Protein AF-A0A7C3HB37-F1 (afdb_monomer_lite)

pLDDT: mean 70.26, std 17.09, range [33.12, 93.5]

Foldseek 3Di:
DDDDDDDDDDDDDDDDDDDDDDDDPPPDDDPVVVVVVVVVVVVVCCVVVVVVCCVVVVVVVVVVVVVVVVVVPDPPPPPPDPDPPPPPDPPDDPPDDCLDDDDADFPDWDDDDQWIWTDRPPDIWIWGCPPVSDIDTPD

Structure (mmCIF, N/CA/C/O backbone):
data_AF-A0A7C3HB37-F1
#
_entry.id   AF-A0A7C3HB37-F1
#
loop_
_atom_site.group_PDB
_atom_site.id
_atom_site.type_symbol
_atom_site.label_atom_id
_atom_site.label_alt_id
_atom_site.label_comp_id
_atom_site.label_asym_id
_atom_site.label_entity_id
_atom_site.label_seq_id
_atom_site.pdbx_PDB_ins_code
_atom_site.Cartn_x
_atom_site.Cartn_y
_atom_site.Cartn_z
_atom_site.occupancy
_atom_site.B_iso_or_equiv
_atom_site.auth_seq_id
_atom_site.auth_comp_id
_atom_site.auth_asym_id
_atom_site.auth_atom_id
_atom_site.pdbx_PDB_model_num
ATOM 1 N N . MET A 1 1 ? -15.541 86.361 -54.666 1.00 49.12 1 MET A N 1
ATOM 2 C CA . MET A 1 1 ? -14.936 87.655 -54.272 1.00 49.12 1 MET A CA 1
ATOM 3 C C . MET A 1 1 ? -15.737 88.202 -53.098 1.00 49.12 1 MET A C 1
ATOM 5 O O . MET A 1 1 ? -16.933 87.956 -53.089 1.00 49.12 1 MET A O 1
ATOM 9 N N . ILE A 1 2 ? -15.085 88.936 -52.183 1.00 43.75 2 ILE A N 1
ATOM 10 C CA . ILE A 1 2 ? -15.592 89.563 -50.933 1.00 43.75 2 ILE A CA 1
ATOM 11 C C . ILE A 1 2 ? -15.355 88.675 -49.681 1.00 43.75 2 ILE A C 1
ATOM 13 O O . ILE A 1 2 ? -16.053 87.690 -49.493 1.00 43.75 2 ILE A O 1
ATOM 17 N N . TRP A 1 3 ? -14.195 88.751 -49.008 1.00 33.12 3 TRP A N 1
ATOM 18 C CA . TRP A 1 3 ? -13.721 89.680 -47.942 1.00 33.12 3 TRP A CA 1
ATOM 19 C C . TRP A 1 3 ? -14.132 89.279 -46.498 1.00 33.12 3 TRP A C 1
ATOM 21 O O . TRP A 1 3 ? -15.294 89.399 -46.139 1.00 33.12 3 TRP A O 1
ATOM 31 N N . SER A 1 4 ? -13.145 88.779 -45.726 1.00 49.84 4 SER A N 1
ATOM 32 C CA . SER A 1 4 ? -12.710 89.093 -44.333 1.00 49.84 4 SER A CA 1
ATOM 33 C C . SER A 1 4 ? -13.680 89.776 -43.330 1.00 49.84 4 SER A C 1
ATOM 35 O O . SER A 1 4 ? -14.469 90.607 -43.762 1.00 49.84 4 SER A O 1
ATOM 37 N N . PRO A 1 5 ? -13.547 89.595 -41.980 1.00 57.91 5 PRO A N 1
ATOM 38 C CA . PRO A 1 5 ? -12.257 89.711 -41.285 1.00 57.91 5 PRO A CA 1
ATOM 39 C C . PRO A 1 5 ? -11.990 88.870 -40.016 1.00 57.91 5 PRO A C 1
ATOM 41 O O . PRO A 1 5 ? -12.854 88.413 -39.272 1.00 57.91 5 PRO A O 1
ATOM 44 N N . MET A 1 6 ? -10.688 88.780 -39.766 1.00 42.03 6 MET A N 1
ATOM 45 C CA . MET A 1 6 ? -9.981 88.368 -38.559 1.00 42.03 6 MET A CA 1
ATOM 46 C C . MET A 1 6 ? -10.300 89.315 -37.383 1.00 42.03 6 MET A C 1
ATOM 48 O O . MET A 1 6 ? -10.209 90.532 -37.531 1.00 42.03 6 MET A O 1
ATOM 52 N N . ARG A 1 7 ? -10.632 88.775 -36.200 1.00 42.22 7 ARG A N 1
ATOM 53 C CA . ARG A 1 7 ? -10.729 89.541 -34.943 1.00 42.22 7 ARG A CA 1
ATOM 54 C C . ARG A 1 7 ? -9.608 89.105 -33.997 1.00 42.22 7 ARG A C 1
ATOM 56 O O . ARG A 1 7 ? -9.392 87.915 -33.788 1.00 42.22 7 ARG A O 1
ATOM 63 N N . VAL A 1 8 ? -8.883 90.081 -33.460 1.00 45.88 8 VAL A N 1
ATOM 64 C CA . VAL A 1 8 ? -7.635 89.913 -32.704 1.00 45.88 8 VAL A CA 1
ATOM 65 C C . VAL A 1 8 ? -7.854 90.314 -31.234 1.00 45.88 8 VAL A C 1
ATOM 67 O O . VAL A 1 8 ? -8.247 91.448 -30.994 1.00 45.88 8 VAL A O 1
ATOM 70 N N . ARG A 1 9 ? -7.493 89.396 -30.310 1.00 42.78 9 ARG A N 1
ATOM 71 C CA . ARG A 1 9 ? -6.986 89.563 -28.910 1.00 42.78 9 ARG A CA 1
ATOM 72 C C . ARG A 1 9 ? -7.953 90.102 -27.816 1.00 42.78 9 ARG A C 1
ATOM 74 O O . ARG A 1 9 ? -8.805 90.923 -28.126 1.00 42.78 9 ARG A O 1
ATOM 81 N N . PRO A 1 10 ? -7.851 89.638 -26.539 1.00 48.12 10 PRO A N 1
ATOM 82 C CA . PRO A 1 10 ? -6.706 89.947 -25.667 1.00 48.12 10 PRO A CA 1
ATOM 83 C C . PRO A 1 10 ? -6.143 88.823 -24.767 1.00 48.12 10 PRO A C 1
ATOM 85 O O . PRO A 1 10 ? -6.807 87.878 -24.369 1.00 48.12 10 PRO A O 1
ATOM 88 N N . LEU A 1 11 ? -4.845 89.013 -24.515 1.00 43.81 11 LEU A N 1
ATOM 89 C CA . LEU A 1 11 ? -3.994 88.765 -23.344 1.00 43.81 11 LEU A CA 1
ATOM 90 C C . LEU A 1 11 ? -4.415 87.783 -22.228 1.00 43.81 11 LEU A C 1
ATOM 92 O O . LEU A 1 11 ? -5.454 87.885 -21.589 1.00 43.81 11 LEU A O 1
ATOM 96 N N . SER A 1 12 ? -3.434 86.925 -21.945 1.00 49.78 12 SER A N 1
ATOM 97 C CA . SER A 1 12 ? -3.217 86.026 -20.808 1.00 49.78 12 SER A CA 1
ATOM 98 C C . SER A 1 12 ? -3.654 86.513 -19.423 1.00 49.78 12 SER A C 1
ATOM 100 O O . SER A 1 12 ? -3.411 87.669 -19.073 1.00 49.78 12 SER A O 1
ATOM 102 N N . PRO A 1 13 ? -3.939 85.544 -18.540 1.00 47.78 13 PRO A N 1
ATOM 103 C CA . PRO A 1 13 ? -3.349 85.536 -17.209 1.00 47.78 13 PRO A CA 1
ATOM 104 C C . PRO A 1 13 ? -2.531 84.257 -16.966 1.00 47.78 13 PRO A C 1
ATOM 106 O O . PRO A 1 13 ? -2.984 83.134 -17.174 1.00 47.78 13 PRO A O 1
ATOM 109 N N . LYS A 1 14 ? -1.295 84.456 -16.510 1.00 55.62 14 LYS A N 1
ATOM 110 C CA . LYS A 1 14 ? -0.383 83.433 -15.989 1.00 55.62 14 LYS A CA 1
ATOM 111 C C . LYS A 1 14 ? -0.912 82.924 -14.638 1.00 55.62 14 LYS A C 1
ATOM 113 O O . LYS A 1 14 ? -1.038 83.748 -13.734 1.00 55.62 14 LYS A O 1
ATOM 118 N N . PRO A 1 15 ? -1.140 81.617 -14.426 1.00 46.88 15 PRO A N 1
ATOM 119 C CA . PRO A 1 15 ? -1.293 81.096 -13.078 1.00 46.88 15 PRO A CA 1
ATOM 120 C C . PRO A 1 15 ? 0.093 80.777 -12.502 1.00 46.88 15 PRO A C 1
ATOM 122 O O . PRO A 1 15 ? 0.641 79.692 -12.679 1.00 46.88 15 PRO A O 1
ATOM 125 N N . SER A 1 16 ? 0.669 81.757 -11.806 1.00 50.59 16 SER A N 1
ATOM 126 C CA . SER A 1 16 ? 1.606 81.481 -10.718 1.00 50.59 16 SER A CA 1
ATOM 127 C C . SER A 1 16 ? 0.776 81.154 -9.481 1.00 50.59 16 SER A C 1
ATOM 129 O O . SER A 1 16 ? 0.144 82.061 -8.952 1.00 50.59 16 SER A O 1
ATOM 131 N N . ALA A 1 17 ? 0.769 79.891 -9.049 1.00 45.12 17 ALA A N 1
ATOM 132 C CA . ALA A 1 17 ? 0.792 79.468 -7.642 1.00 45.12 17 ALA A CA 1
ATOM 133 C C . ALA A 1 17 ? 0.330 78.006 -7.499 1.00 45.12 17 ALA A C 1
ATOM 135 O O . ALA A 1 17 ? -0.836 77.675 -7.672 1.00 45.12 17 ALA A O 1
ATOM 136 N N . THR A 1 18 ? 1.291 77.164 -7.128 1.00 43.66 18 THR A N 1
ATOM 137 C CA . THR A 1 18 ? 1.223 76.364 -5.898 1.00 43.66 18 THR A CA 1
ATOM 138 C C . THR A 1 18 ? 0.104 75.319 -5.756 1.00 43.66 18 THR A C 1
ATOM 140 O O . THR A 1 18 ? -1.013 75.603 -5.348 1.00 43.66 18 THR A O 1
ATOM 143 N N . ALA A 1 19 ? 0.546 74.066 -5.913 1.00 44.81 19 ALA A N 1
ATOM 144 C CA . ALA A 1 19 ? 0.182 72.895 -5.112 1.00 44.81 19 ALA A CA 1
ATOM 145 C C . ALA A 1 19 ? -1.239 72.310 -5.227 1.00 44.81 19 ALA A C 1
ATOM 147 O O . ALA A 1 19 ? -2.157 72.694 -4.510 1.00 44.81 19 ALA A O 1
ATOM 148 N N . ARG A 1 20 ? -1.333 71.175 -5.933 1.00 39.00 20 ARG A N 1
ATOM 149 C CA . ARG A 1 20 ? -1.820 69.924 -5.323 1.00 39.00 20 ARG A CA 1
ATOM 150 C C . ARG A 1 20 ? -1.418 68.720 -6.169 1.00 39.00 20 ARG A C 1
ATOM 152 O O . ARG A 1 20 ? -1.668 68.697 -7.367 1.00 39.00 20 ARG A O 1
ATOM 159 N N . ALA A 1 21 ? -0.792 67.737 -5.529 1.00 50.38 21 ALA A N 1
ATOM 160 C CA . ALA A 1 21 ? -0.505 66.435 -6.109 1.00 50.38 21 ALA A CA 1
ATOM 161 C C . ALA A 1 21 ? -1.802 65.791 -6.622 1.00 50.38 21 ALA A C 1
ATOM 163 O O . ALA A 1 21 ? -2.724 65.541 -5.844 1.00 50.38 21 ALA A O 1
ATOM 164 N N . THR A 1 22 ? -1.870 65.529 -7.924 1.00 47.97 22 THR A N 1
ATOM 165 C CA . THR A 1 22 ? -2.852 64.620 -8.510 1.00 47.97 22 THR A CA 1
ATOM 166 C C . THR A 1 22 ? -2.232 63.222 -8.601 1.00 47.97 22 THR A C 1
ATOM 168 O O . THR A 1 22 ? -1.041 63.097 -8.899 1.00 47.97 22 THR A O 1
ATOM 171 N N . PRO A 1 23 ? -2.995 62.154 -8.310 1.00 49.47 23 PRO A N 1
ATOM 172 C CA . PRO A 1 23 ? -2.507 60.792 -8.455 1.00 49.47 23 PRO A CA 1
ATOM 173 C C . PRO A 1 23 ? -2.242 60.518 -9.936 1.00 49.47 23 PRO A C 1
ATOM 175 O O . PRO A 1 23 ? -3.077 60.804 -10.796 1.00 49.47 23 PRO A O 1
ATOM 178 N N . ILE A 1 24 ? -1.063 59.971 -10.223 1.00 51.75 24 ILE A N 1
ATOM 179 C CA . ILE A 1 24 ? -0.693 59.487 -11.552 1.00 51.75 24 ILE A CA 1
ATOM 180 C C . ILE A 1 24 ? -1.781 58.493 -11.992 1.00 51.75 24 ILE A C 1
ATOM 182 O O . ILE A 1 24 ? -2.063 57.547 -11.250 1.00 51.75 24 ILE A O 1
ATOM 186 N N . PRO A 1 25 ? -2.425 58.675 -13.157 1.00 42.88 25 PRO A N 1
ATOM 187 C CA . PRO A 1 25 ? -3.401 57.714 -13.637 1.00 42.88 25 PRO A CA 1
ATOM 188 C C . PRO A 1 25 ? -2.691 56.389 -13.943 1.00 42.88 25 PRO A C 1
ATOM 190 O O . PRO A 1 25 ? -1.932 56.284 -14.905 1.00 42.88 25 PRO A O 1
ATOM 193 N N . CYS A 1 26 ? -2.970 55.355 -13.145 1.00 40.66 26 CYS A N 1
ATOM 194 C CA . CYS A 1 26 ? -2.641 53.956 -13.435 1.00 40.66 26 CYS A CA 1
ATOM 195 C C . CYS A 1 26 ? -3.478 53.429 -14.618 1.00 40.66 26 CYS A C 1
ATOM 197 O O . CYS A 1 26 ? -4.277 52.509 -14.469 1.00 40.66 26 CYS A O 1
ATOM 199 N N . LYS A 1 27 ? -3.336 54.030 -15.801 1.00 50.28 27 LYS A N 1
ATOM 200 C CA . LYS A 1 27 ? -3.916 53.542 -17.059 1.00 50.28 27 LYS A CA 1
ATOM 201 C C . LYS A 1 27 ? -2.913 53.715 -18.194 1.00 50.28 27 LYS A C 1
ATOM 203 O O . LYS A 1 27 ? -3.095 54.571 -19.047 1.00 50.28 27 LYS A O 1
ATOM 208 N N . ALA A 1 28 ? -1.850 52.912 -18.183 1.00 49.75 28 ALA A N 1
ATOM 209 C CA . ALA A 1 28 ? -1.032 52.650 -19.372 1.00 49.75 28 ALA A CA 1
ATOM 210 C C . ALA A 1 28 ? -0.073 51.464 -19.157 1.00 49.75 28 ALA A C 1
ATOM 212 O O . ALA A 1 28 ? 1.104 51.554 -19.494 1.00 49.75 28 ALA A O 1
ATOM 213 N N . PHE A 1 29 ? -0.546 50.350 -18.591 1.00 46.28 29 PHE A N 1
ATOM 214 C CA . PHE A 1 29 ? 0.171 49.085 -18.761 1.00 46.28 29 PHE A CA 1
ATOM 215 C C . PHE A 1 29 ? -0.637 48.208 -19.720 1.00 46.28 29 PHE A C 1
ATOM 217 O O . PHE A 1 29 ? -1.799 47.937 -19.428 1.00 46.28 29 PHE A O 1
ATOM 224 N N . PRO A 1 30 ? -0.094 47.831 -20.889 1.00 55.00 30 PRO A N 1
ATOM 225 C CA . PRO A 1 30 ? -0.842 47.034 -21.848 1.00 55.00 30 PRO A CA 1
ATOM 226 C C . PRO A 1 30 ? -1.093 45.616 -21.314 1.00 55.00 30 PRO A C 1
ATOM 228 O O . PRO A 1 30 ? -0.145 44.930 -20.929 1.00 55.00 30 PRO A O 1
ATOM 231 N N . ASP A 1 31 ? -2.336 45.136 -21.380 1.00 56.91 31 ASP A N 1
ATOM 232 C CA . ASP A 1 31 ? -2.722 43.775 -20.964 1.00 56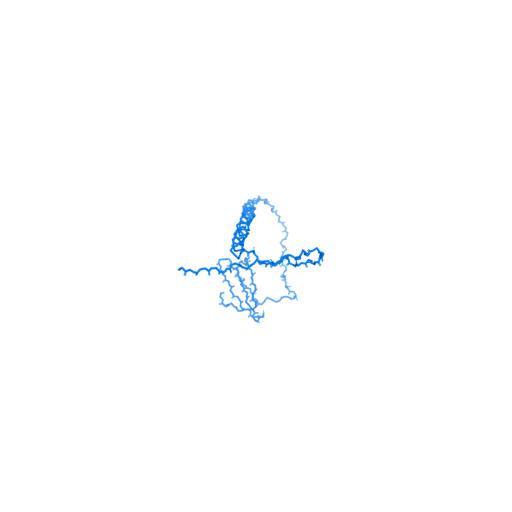.91 31 ASP A CA 1
ATOM 233 C C . ASP A 1 31 ? -1.943 42.663 -21.705 1.00 56.91 31 ASP A C 1
ATOM 235 O O . ASP A 1 31 ? -1.755 41.560 -21.186 1.00 56.91 31 ASP A O 1
ATOM 239 N N . TRP A 1 32 ? -1.384 42.956 -22.889 1.00 55.69 32 TRP A N 1
ATOM 240 C CA . TRP A 1 32 ? -0.514 42.026 -23.622 1.00 55.69 32 TRP A CA 1
ATOM 241 C C . TRP A 1 32 ? 0.838 41.772 -22.933 1.00 55.69 32 TRP A C 1
ATOM 243 O O . TRP A 1 32 ? 1.447 40.720 -23.151 1.00 55.69 32 TRP A O 1
ATOM 253 N N . LEU A 1 33 ? 1.314 42.698 -22.090 1.00 50.81 33 LEU A N 1
ATOM 254 C CA . LEU A 1 33 ? 2.588 42.549 -21.380 1.00 50.81 33 LEU A CA 1
ATOM 255 C C . LEU A 1 33 ? 2.462 41.605 -20.174 1.00 50.81 33 LEU A C 1
ATOM 257 O O . LEU A 1 33 ? 3.402 40.873 -19.863 1.00 50.81 33 LEU A O 1
ATOM 261 N N . ILE A 1 34 ? 1.287 41.570 -19.535 1.00 55.19 34 ILE A N 1
ATOM 262 C CA . ILE A 1 34 ? 0.993 40.677 -18.404 1.00 55.19 34 ILE A CA 1
ATOM 263 C C . ILE A 1 34 ? 0.992 39.219 -18.887 1.00 55.19 34 ILE A C 1
ATOM 265 O O . ILE A 1 34 ? 1.641 38.365 -18.287 1.00 55.19 34 ILE A O 1
ATOM 269 N N . ASN A 1 35 ? 0.379 38.947 -20.042 1.00 50.12 35 ASN A N 1
ATOM 270 C CA . ASN A 1 35 ? 0.264 37.591 -20.584 1.00 50.12 35 ASN A CA 1
ATOM 271 C C . ASN A 1 35 ? 1.626 36.991 -21.003 1.00 50.12 35 ASN A C 1
ATOM 273 O O . ASN A 1 35 ? 1.904 35.810 -20.792 1.00 50.12 35 ASN A O 1
ATOM 277 N N . LYS A 1 36 ? 2.536 37.819 -21.538 1.00 52.25 36 LYS A N 1
ATOM 278 C CA . LYS A 1 36 ? 3.868 37.367 -21.983 1.00 52.25 36 LYS A CA 1
ATOM 279 C C . LYS A 1 36 ? 4.817 37.071 -20.813 1.00 52.25 36 LYS A C 1
ATOM 281 O O . LYS A 1 36 ? 5.642 36.164 -20.913 1.00 52.25 36 LYS A O 1
ATOM 286 N N . LEU A 1 37 ? 4.692 37.802 -19.702 1.00 55.75 37 LEU A N 1
ATOM 287 C CA . LEU A 1 37 ? 5.473 37.568 -18.482 1.00 55.75 37 LEU A CA 1
ATOM 288 C C . LEU A 1 37 ? 4.936 36.381 -17.663 1.00 55.75 37 LEU A C 1
ATOM 290 O O . LEU A 1 37 ? 5.740 35.654 -17.077 1.00 55.75 37 LEU A O 1
ATOM 294 N N . ASP A 1 38 ? 3.620 36.137 -17.664 1.00 57.41 38 ASP A N 1
ATOM 295 C CA . ASP A 1 38 ? 2.996 34.995 -16.976 1.00 57.41 38 ASP A CA 1
ATOM 296 C C . ASP A 1 38 ? 3.294 33.665 -17.699 1.00 57.41 38 ASP A C 1
ATOM 298 O O . ASP A 1 38 ? 3.720 32.704 -17.064 1.00 57.41 38 ASP A O 1
ATOM 302 N N . ILE A 1 39 ? 3.234 33.624 -19.040 1.00 60.97 39 ILE A N 1
ATOM 303 C CA . ILE A 1 39 ? 3.654 32.449 -19.836 1.00 60.97 39 ILE A CA 1
ATOM 304 C C . ILE A 1 39 ? 5.129 32.113 -19.595 1.00 60.97 39 ILE A C 1
ATOM 306 O O . ILE A 1 39 ? 5.475 30.951 -19.374 1.00 60.97 39 ILE A O 1
ATOM 310 N N . ASN A 1 40 ? 6.004 33.123 -19.571 1.00 58.28 40 ASN A N 1
ATOM 311 C CA . ASN A 1 40 ? 7.427 32.891 -19.350 1.00 58.28 40 ASN A CA 1
ATOM 312 C C . ASN A 1 40 ? 7.712 32.453 -17.898 1.00 58.28 40 ASN A C 1
ATOM 314 O O . ASN A 1 40 ? 8.543 31.576 -17.685 1.00 58.28 40 ASN A O 1
ATOM 318 N N . ARG A 1 41 ? 6.983 32.970 -16.892 1.00 57.59 41 ARG A N 1
ATOM 319 C CA . ARG A 1 41 ? 7.104 32.521 -15.488 1.00 57.59 41 ARG A CA 1
ATOM 320 C C . ARG A 1 41 ? 6.494 31.141 -15.236 1.00 57.59 41 ARG A C 1
ATOM 322 O O . ARG A 1 41 ? 7.091 30.362 -14.494 1.00 57.59 41 ARG A O 1
ATOM 329 N N . ARG A 1 42 ? 5.357 30.793 -15.848 1.00 57.00 42 ARG A N 1
ATOM 330 C CA . ARG A 1 42 ? 4.737 29.458 -15.737 1.00 57.00 42 ARG A CA 1
ATOM 331 C C . ARG A 1 42 ? 5.549 28.383 -16.458 1.00 57.00 42 ARG A C 1
ATOM 333 O O . ARG A 1 42 ? 5.764 27.315 -15.890 1.00 57.00 42 ARG A O 1
ATOM 340 N N . CYS A 1 43 ? 6.103 28.678 -17.636 1.00 52.25 43 CYS A N 1
ATOM 341 C CA . CYS A 1 43 ? 7.055 27.778 -18.291 1.00 52.25 43 CYS A CA 1
ATOM 342 C C . CYS A 1 43 ? 8.372 27.671 -17.517 1.00 52.25 43 CYS A C 1
ATOM 344 O O . CYS A 1 43 ? 8.868 26.562 -17.358 1.00 52.25 43 CYS A O 1
ATOM 346 N N . LEU A 1 44 ? 8.931 28.771 -16.997 1.00 56.25 44 LEU A N 1
ATOM 347 C CA . LEU A 1 44 ? 10.179 28.725 -16.227 1.00 56.25 44 LEU A CA 1
ATOM 348 C C . LEU A 1 44 ? 10.000 27.953 -14.914 1.00 56.25 44 LEU A C 1
ATOM 350 O O . LEU A 1 44 ? 10.852 27.145 -14.570 1.00 56.25 44 LEU A O 1
ATOM 354 N N . THR A 1 45 ? 8.873 28.113 -14.216 1.00 54.50 45 THR A N 1
ATOM 355 C CA . THR A 1 45 ? 8.576 27.338 -12.998 1.00 54.50 45 THR A CA 1
ATOM 356 C C . THR A 1 45 ? 8.310 25.864 -13.283 1.00 54.50 45 THR A C 1
ATOM 358 O O . THR A 1 45 ? 8.778 25.034 -12.512 1.00 54.50 45 THR A O 1
ATOM 361 N N . MET A 1 46 ? 7.650 25.495 -14.388 1.00 56.56 46 MET A N 1
ATOM 362 C CA . MET A 1 46 ? 7.515 24.081 -14.768 1.00 56.56 46 MET A CA 1
ATOM 363 C C . MET A 1 46 ? 8.844 23.481 -15.219 1.00 56.56 46 MET A C 1
ATOM 365 O O . MET A 1 46 ? 9.172 22.378 -14.804 1.00 56.56 46 MET A O 1
ATOM 369 N N . ARG A 1 47 ? 9.649 24.209 -16.001 1.00 59.78 47 ARG A N 1
ATOM 370 C CA . ARG A 1 47 ? 10.949 23.720 -16.474 1.00 59.78 47 ARG A CA 1
ATOM 371 C C . ARG A 1 47 ? 11.934 23.583 -15.324 1.00 59.78 47 ARG A C 1
ATOM 373 O O . ARG A 1 47 ? 12.592 22.564 -15.243 1.00 59.78 47 ARG A O 1
ATOM 380 N N . VAL A 1 48 ? 11.971 24.530 -14.387 1.00 65.94 48 VAL A N 1
ATOM 381 C CA . VAL A 1 48 ? 12.813 24.453 -13.184 1.00 65.94 48 VAL A CA 1
ATOM 382 C C . VAL A 1 48 ? 12.291 23.390 -12.220 1.00 65.94 48 VAL A C 1
ATOM 384 O O . VAL A 1 48 ? 13.086 22.611 -11.718 1.00 65.94 48 VAL A O 1
ATOM 387 N N . ARG A 1 49 ? 10.978 23.267 -11.996 1.00 65.31 49 ARG A N 1
ATOM 388 C CA . ARG A 1 49 ? 10.432 22.247 -11.085 1.00 65.31 49 ARG A CA 1
ATOM 389 C C . ARG A 1 49 ? 10.568 20.829 -11.643 1.00 65.31 49 ARG A C 1
ATOM 391 O O . ARG A 1 49 ? 10.877 19.920 -10.884 1.00 65.31 49 ARG A O 1
ATOM 398 N N . P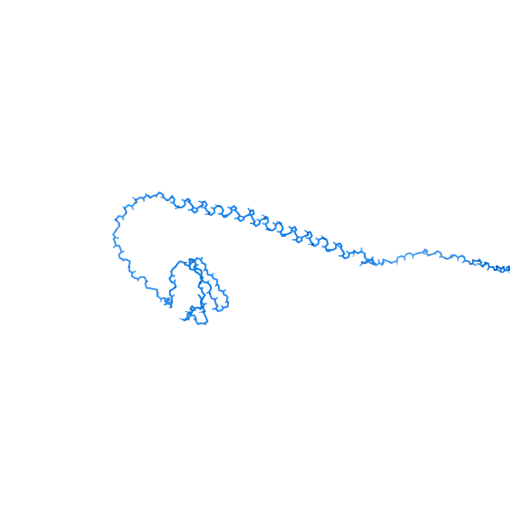HE A 1 50 ? 10.430 20.654 -12.956 1.00 68.75 50 PHE A N 1
ATOM 399 C CA . PHE A 1 50 ? 10.676 19.383 -13.639 1.00 68.75 50 PHE A CA 1
ATOM 400 C C . PHE A 1 50 ? 12.170 19.045 -13.675 1.00 68.75 50 PHE A C 1
ATOM 402 O O . PHE A 1 50 ? 12.552 17.922 -13.377 1.00 68.75 50 PHE A O 1
ATOM 409 N N . TRP A 1 51 ? 13.029 20.029 -13.948 1.00 72.44 51 TRP A N 1
ATOM 410 C CA . TRP A 1 51 ? 14.483 19.856 -13.984 1.00 72.44 51 TRP A CA 1
ATOM 411 C C . TRP A 1 51 ? 15.067 19.572 -12.596 1.00 72.44 51 TRP A C 1
ATOM 413 O O . TRP A 1 51 ? 15.859 18.651 -12.455 1.00 72.44 51 TRP A O 1
ATOM 423 N N . TYR A 1 52 ? 14.621 20.277 -11.550 1.00 66.44 52 TYR A N 1
ATOM 424 C CA . TYR A 1 52 ? 14.999 19.986 -10.163 1.00 66.44 52 TYR A CA 1
ATOM 425 C C . TYR A 1 52 ? 14.416 18.655 -9.679 1.00 66.44 52 TYR A C 1
ATOM 427 O O . TYR A 1 52 ? 15.121 17.892 -9.033 1.00 66.44 52 TYR A O 1
ATOM 435 N N . SER A 1 53 ? 13.170 18.315 -10.017 1.00 73.12 53 SER A N 1
ATOM 436 C CA . SER A 1 53 ? 12.609 17.013 -9.642 1.00 73.12 53 SER A CA 1
ATOM 437 C C . SER A 1 53 ? 13.351 15.865 -10.326 1.00 73.12 53 SER A C 1
ATOM 439 O O . SER A 1 53 ? 13.645 14.878 -9.670 1.00 73.12 53 SER A O 1
ATOM 441 N N . LEU A 1 54 ? 13.723 15.998 -11.598 1.00 76.31 54 LEU A N 1
ATOM 442 C CA . LEU A 1 54 ? 14.474 14.980 -12.329 1.00 76.31 54 LEU A CA 1
ATOM 443 C C . LEU A 1 54 ? 15.921 14.868 -11.814 1.00 76.31 54 LEU A C 1
ATOM 445 O O . LEU A 1 54 ? 16.412 13.768 -11.591 1.00 76.31 54 LEU A O 1
ATOM 449 N N . ILE A 1 55 ? 16.579 15.996 -11.539 1.00 84.06 55 ILE A N 1
ATOM 450 C CA . ILE A 1 55 ? 17.957 16.029 -11.026 1.00 84.06 55 ILE A CA 1
ATOM 451 C C . ILE A 1 55 ? 18.067 15.558 -9.583 1.00 84.06 55 ILE A C 1
ATOM 453 O O . ILE A 1 55 ? 19.116 15.046 -9.227 1.00 84.06 55 ILE A O 1
ATOM 457 N N . PHE A 1 56 ? 17.033 15.705 -8.756 1.00 82.00 56 PHE A N 1
ATOM 458 C CA . PHE A 1 56 ? 17.055 15.191 -7.386 1.00 82.00 56 PHE A CA 1
ATOM 459 C C . PHE A 1 56 ? 16.490 13.769 -7.285 1.00 82.00 56 PHE A C 1
ATOM 461 O O . PHE A 1 56 ? 17.032 12.966 -6.534 1.00 82.00 56 PHE A O 1
ATOM 468 N N . LEU A 1 57 ? 15.470 13.398 -8.068 1.00 83.81 57 LEU A N 1
ATOM 469 C CA . LEU A 1 57 ? 14.895 12.047 -8.016 1.00 83.81 57 LEU A CA 1
ATOM 470 C C . LEU A 1 57 ? 15.756 10.998 -8.723 1.00 83.81 57 LEU A C 1
ATOM 472 O O . LEU A 1 57 ? 15.834 9.879 -8.228 1.00 83.81 57 LEU A O 1
ATOM 476 N N . ILE A 1 58 ? 16.436 11.331 -9.827 1.00 89.25 58 ILE A N 1
ATOM 477 C CA . ILE A 1 58 ? 17.329 10.384 -10.515 1.00 89.25 58 ILE A CA 1
ATOM 478 C C . 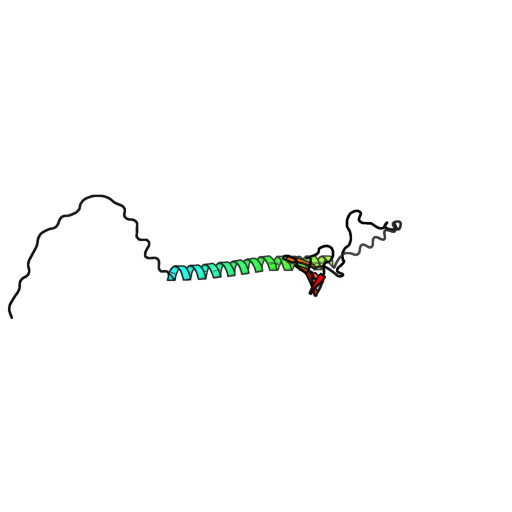ILE A 1 58 ? 18.489 9.911 -9.620 1.00 89.25 58 ILE A C 1
ATOM 480 O O . ILE A 1 58 ? 18.658 8.699 -9.503 1.00 89.25 58 ILE A O 1
ATOM 484 N N . PRO A 1 59 ? 19.285 10.775 -8.956 1.00 92.06 59 PRO A N 1
ATOM 485 C CA . PRO A 1 59 ? 20.382 10.306 -8.114 1.00 92.06 59 PRO A CA 1
ATOM 486 C C . PRO A 1 59 ? 19.881 9.590 -6.862 1.00 92.06 59 PRO A C 1
ATOM 488 O O . PRO A 1 59 ? 20.518 8.633 -6.438 1.00 92.06 59 PRO A O 1
ATOM 491 N N . ILE A 1 60 ? 18.734 9.989 -6.299 1.00 91.06 60 ILE A N 1
ATOM 492 C CA . ILE A 1 60 ? 18.116 9.272 -5.175 1.00 91.06 60 ILE A CA 1
ATOM 493 C C . ILE A 1 60 ? 17.695 7.867 -5.620 1.00 91.06 60 ILE A C 1
ATOM 495 O O . ILE A 1 60 ? 18.016 6.893 -4.946 1.00 91.06 60 ILE A O 1
ATOM 499 N N . PHE A 1 61 ? 17.058 7.736 -6.785 1.00 92.44 61 PHE A N 1
ATOM 500 C CA . PHE A 1 61 ? 16.660 6.443 -7.336 1.00 92.44 61 PHE A CA 1
ATOM 501 C C . PHE A 1 61 ? 17.877 5.556 -7.639 1.00 92.44 61 PHE A C 1
ATOM 503 O O . PHE A 1 61 ? 17.929 4.406 -7.207 1.00 92.44 61 PHE A O 1
ATOM 510 N N . ILE A 1 62 ? 18.909 6.108 -8.283 1.00 93.50 62 ILE A N 1
ATOM 511 C CA . ILE A 1 62 ? 20.169 5.401 -8.554 1.00 93.50 62 ILE A CA 1
ATOM 512 C C . ILE A 1 62 ? 20.833 4.947 -7.246 1.00 93.50 62 ILE A C 1
ATOM 514 O O . ILE A 1 62 ? 21.256 3.798 -7.148 1.00 93.50 62 ILE A O 1
ATOM 518 N N . LEU A 1 63 ? 20.865 5.796 -6.214 1.00 92.81 63 LEU A N 1
ATOM 519 C CA . LEU A 1 63 ? 21.418 5.449 -4.905 1.00 92.81 63 LEU A CA 1
ATOM 520 C C . LEU A 1 63 ? 20.630 4.315 -4.235 1.00 92.81 63 LEU A C 1
ATOM 522 O O . LEU A 1 63 ? 21.240 3.397 -3.694 1.00 92.81 63 LEU A O 1
ATOM 526 N N . THR A 1 64 ? 19.295 4.326 -4.312 1.00 92.25 64 THR A N 1
ATOM 527 C CA . THR A 1 64 ? 18.476 3.230 -3.764 1.00 92.25 64 THR A CA 1
ATOM 528 C C . THR A 1 64 ? 18.706 1.906 -4.489 1.00 92.25 64 THR A C 1
ATOM 530 O O . THR A 1 64 ? 18.811 0.871 -3.835 1.00 92.25 64 THR A O 1
ATOM 533 N N . ILE A 1 65 ? 18.869 1.928 -5.816 1.00 92.06 65 ILE A N 1
ATOM 534 C CA . ILE A 1 65 ? 19.171 0.731 -6.611 1.00 92.06 65 ILE A CA 1
ATOM 535 C C . ILE A 1 65 ? 20.572 0.195 -6.288 1.00 92.06 65 ILE A C 1
ATOM 537 O O . ILE A 1 65 ? 20.748 -1.013 -6.142 1.00 92.06 65 ILE A O 1
ATOM 541 N N . ILE A 1 66 ? 21.562 1.077 -6.118 1.00 92.00 66 ILE A N 1
ATOM 542 C CA . ILE A 1 66 ? 22.927 0.690 -5.734 1.00 92.00 66 ILE A CA 1
ATOM 543 C C . ILE A 1 66 ? 22.942 0.074 -4.330 1.00 92.00 66 ILE A C 1
ATOM 545 O O . ILE A 1 66 ? 23.523 -0.992 -4.144 1.00 92.00 66 ILE A O 1
ATOM 549 N N . LEU A 1 67 ? 22.273 0.695 -3.354 1.00 88.69 67 LEU A N 1
ATOM 550 C CA . LEU A 1 67 ? 22.176 0.158 -1.993 1.00 88.69 67 LEU A CA 1
ATOM 551 C C . LEU A 1 67 ? 21.442 -1.190 -1.961 1.00 88.69 67 LEU A C 1
ATOM 553 O O . LEU A 1 67 ? 21.891 -2.104 -1.275 1.00 88.69 67 LEU A O 1
ATOM 557 N N . MET A 1 68 ? 20.380 -1.347 -2.758 1.00 88.25 68 MET A N 1
ATOM 558 C CA . MET A 1 68 ? 19.680 -2.622 -2.921 1.00 88.25 68 MET A CA 1
ATOM 559 C C . MET A 1 68 ? 20.608 -3.703 -3.488 1.00 88.25 68 MET A C 1
ATOM 561 O O . MET A 1 68 ? 20.685 -4.785 -2.918 1.00 88.25 68 MET A O 1
ATOM 565 N N . MET A 1 69 ? 21.355 -3.420 -4.561 1.00 86.50 69 MET A N 1
ATOM 566 C CA . MET A 1 69 ? 22.289 -4.383 -5.164 1.00 86.50 69 MET A CA 1
ATOM 567 C C . MET A 1 69 ? 23.425 -4.788 -4.216 1.00 86.50 69 MET A C 1
ATOM 569 O O . MET A 1 69 ? 23.825 -5.949 -4.207 1.00 86.50 69 MET A O 1
ATOM 573 N N . ILE A 1 70 ? 23.910 -3.869 -3.376 1.00 81.25 70 ILE A N 1
ATOM 574 C CA . ILE A 1 70 ? 24.938 -4.169 -2.367 1.00 81.25 70 ILE A CA 1
ATOM 575 C C . ILE A 1 70 ? 24.392 -5.116 -1.287 1.00 81.25 70 ILE A C 1
ATOM 577 O O . ILE A 1 70 ? 25.105 -6.017 -0.852 1.00 81.25 70 ILE A O 1
ATOM 581 N N . SER A 1 71 ? 23.121 -4.989 -0.890 1.00 73.50 71 SER A N 1
ATOM 582 C CA . SER A 1 71 ? 22.504 -5.902 0.084 1.00 73.50 71 SER A CA 1
ATOM 583 C C . SER A 1 71 ? 22.341 -7.345 -0.421 1.00 73.50 71 SER A C 1
ATOM 585 O O . SER A 1 71 ? 22.235 -8.254 0.402 1.00 73.50 71 SER A O 1
ATOM 587 N N . LEU A 1 72 ? 22.370 -7.588 -1.742 1.00 71.25 72 LEU A N 1
ATOM 588 C CA . LEU A 1 72 ? 22.358 -8.949 -2.302 1.00 71.25 72 LEU A CA 1
ATOM 589 C C . LEU A 1 72 ? 23.714 -9.670 -2.180 1.00 71.25 72 LEU A C 1
ATOM 591 O O . LEU A 1 72 ? 23.753 -10.895 -2.283 1.00 71.25 72 LEU A O 1
ATOM 595 N N . MET A 1 73 ? 24.806 -8.957 -1.890 1.00 69.44 73 MET A N 1
ATOM 596 C CA . MET A 1 73 ? 26.088 -9.547 -1.490 1.00 69.44 73 MET A CA 1
ATOM 597 C C . MET A 1 73 ? 26.272 -9.425 0.020 1.00 69.44 73 MET A C 1
ATOM 599 O O . MET A 1 73 ? 27.138 -8.714 0.523 1.00 69.44 73 MET A O 1
ATOM 603 N N . SER A 1 74 ? 25.456 -10.162 0.769 1.00 73.38 74 SER A N 1
ATOM 604 C CA . SER A 1 74 ? 25.798 -10.449 2.161 1.00 73.38 74 SER A CA 1
ATOM 605 C C . SER A 1 74 ? 26.895 -11.526 2.192 1.00 73.38 74 SER A C 1
ATOM 607 O O . SER A 1 74 ? 26.697 -12.589 1.599 1.00 73.38 74 SER A O 1
ATOM 609 N N . PRO A 1 75 ? 28.040 -11.317 2.872 1.00 64.19 75 PRO A N 1
ATOM 610 C CA . PRO A 1 75 ? 28.942 -12.413 3.191 1.00 64.19 75 PRO A CA 1
ATOM 611 C C . PRO A 1 75 ? 28.184 -13.369 4.110 1.00 64.19 75 PRO A C 1
ATOM 613 O O . PRO A 1 75 ? 27.798 -13.007 5.221 1.00 64.19 75 PRO A O 1
ATOM 616 N N . THR A 1 76 ? 27.937 -14.589 3.637 1.00 63.28 76 THR A N 1
ATOM 617 C CA . THR A 1 76 ? 27.416 -15.675 4.466 1.00 63.28 76 THR A CA 1
ATOM 618 C C . THR A 1 76 ? 28.488 -16.042 5.492 1.00 63.28 76 THR A C 1
ATOM 620 O O . THR A 1 76 ? 29.255 -16.982 5.313 1.00 63.28 76 THR A O 1
ATOM 623 N N . ALA A 1 77 ? 28.581 -15.272 6.575 1.00 64.12 77 ALA A N 1
ATOM 624 C CA . ALA A 1 77 ? 29.258 -15.709 7.780 1.00 64.12 77 ALA A CA 1
ATOM 625 C C . ALA A 1 77 ? 28.361 -16.782 8.403 1.00 64.12 77 ALA A C 1
ATOM 627 O O . ALA A 1 77 ? 27.405 -16.484 9.117 1.00 64.12 77 ALA A O 1
ATOM 628 N N . GLY A 1 78 ? 28.630 -18.039 8.046 1.00 64.19 78 GLY A N 1
ATOM 629 C CA . GLY A 1 78 ? 28.013 -19.210 8.651 1.00 64.19 78 GLY A CA 1
ATOM 630 C C . GLY A 1 78 ? 28.406 -19.304 10.121 1.00 64.19 78 GLY A C 1
ATOM 631 O O . GLY A 1 78 ? 29.337 -20.018 10.476 1.00 64.19 78 GLY A O 1
ATOM 632 N N . ALA A 1 79 ? 27.706 -18.569 10.979 1.00 63.38 79 ALA A N 1
ATOM 633 C CA . ALA A 1 79 ? 27.718 -18.809 12.408 1.00 63.38 79 ALA A CA 1
ATOM 634 C C . ALA A 1 79 ? 26.691 -19.908 12.704 1.00 63.38 79 ALA A C 1
ATOM 636 O O . ALA A 1 79 ? 25.508 -19.645 12.904 1.00 63.38 79 ALA A O 1
ATOM 637 N N . THR A 1 80 ? 27.143 -21.162 12.709 1.00 52.03 80 THR A N 1
ATOM 638 C CA . THR A 1 80 ? 26.422 -22.267 13.348 1.00 52.03 80 THR A CA 1
ATOM 639 C C . THR A 1 80 ? 26.389 -22.017 14.851 1.00 52.03 80 THR A C 1
ATOM 641 O O . THR A 1 80 ? 27.302 -22.40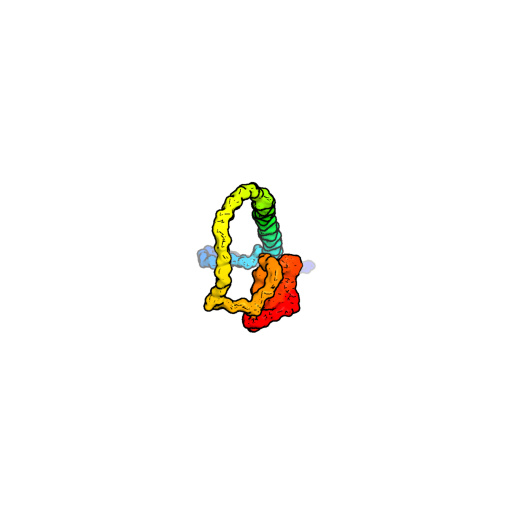3 15.577 1.00 52.03 80 THR A O 1
ATOM 644 N N . THR A 1 81 ? 25.343 -21.349 15.328 1.00 56.19 81 THR A N 1
ATOM 645 C CA . THR A 1 81 ? 24.984 -21.318 16.744 1.00 56.19 81 THR A CA 1
ATOM 646 C C . THR A 1 81 ? 23.966 -22.425 17.005 1.00 56.19 81 THR A C 1
ATOM 648 O O . THR A 1 81 ? 22.760 -22.252 16.864 1.00 56.19 81 THR A O 1
ATOM 651 N N . THR A 1 82 ? 24.445 -23.603 17.404 1.00 60.75 82 THR A N 1
ATOM 652 C CA . THR A 1 82 ? 23.612 -24.602 18.088 1.00 60.75 82 THR A CA 1
ATOM 653 C C . THR A 1 82 ? 23.295 -24.086 19.493 1.00 60.75 82 THR A C 1
ATOM 655 O O . THR A 1 82 ? 23.942 -24.460 20.468 1.00 60.75 82 THR A O 1
ATOM 658 N N . GLY A 1 83 ? 22.344 -23.156 19.582 1.00 70.62 83 GLY A N 1
ATOM 659 C CA . GLY A 1 83 ? 21.656 -22.816 20.825 1.00 70.62 83 GLY A CA 1
ATOM 660 C C . GLY A 1 83 ? 20.508 -23.801 21.078 1.00 70.62 83 GLY A C 1
ATOM 661 O O . GLY A 1 83 ? 20.010 -24.404 20.125 1.00 70.62 83 GLY A O 1
ATOM 662 N N . PRO A 1 84 ? 20.084 -24.002 22.338 1.00 66.88 84 PRO A N 1
ATOM 663 C CA . PRO A 1 84 ? 18.956 -24.872 22.642 1.00 66.88 84 PRO A CA 1
ATOM 664 C C . PRO A 1 84 ? 17.708 -24.375 21.908 1.00 66.88 84 PRO A C 1
ATOM 666 O O . PRO A 1 84 ? 17.392 -23.187 21.944 1.00 66.88 84 PRO A O 1
ATOM 669 N N . THR A 1 85 ? 17.011 -25.294 21.242 1.00 62.59 85 THR A N 1
ATOM 670 C CA . THR A 1 85 ? 15.707 -25.073 20.614 1.00 62.59 85 THR A CA 1
ATOM 671 C C . THR A 1 85 ? 14.721 -24.595 21.675 1.00 62.59 85 THR A C 1
ATOM 673 O O . THR A 1 85 ? 14.097 -25.393 22.372 1.00 62.59 85 THR A O 1
ATOM 676 N N . VAL A 1 86 ? 14.597 -23.280 21.833 1.00 67.69 86 VAL A N 1
ATOM 677 C CA . VAL A 1 86 ? 13.500 -22.687 22.587 1.00 67.69 86 VAL A CA 1
ATOM 678 C C . VAL A 1 86 ? 12.291 -22.781 21.672 1.00 67.69 86 VAL A C 1
ATOM 680 O O . VAL A 1 86 ? 12.198 -22.048 20.691 1.00 67.69 86 VAL A O 1
ATOM 683 N N . THR A 1 87 ? 11.390 -23.722 21.948 1.00 72.25 87 THR A N 1
ATOM 684 C CA . THR A 1 87 ? 10.057 -23.736 21.343 1.00 72.25 87 THR A CA 1
ATOM 685 C C . THR A 1 87 ? 9.425 -22.373 21.632 1.00 72.25 87 THR A C 1
ATOM 687 O O . THR A 1 87 ? 9.206 -22.070 22.809 1.00 72.25 87 THR A O 1
ATOM 690 N N . PRO A 1 88 ? 9.178 -21.511 20.628 1.00 70.50 88 PRO A N 1
ATOM 691 C CA . PRO A 1 88 ? 8.530 -20.238 20.890 1.00 70.50 88 PRO A CA 1
ATOM 692 C C . PRO A 1 88 ? 7.138 -20.539 21.445 1.00 70.50 88 PRO A C 1
ATOM 694 O O . PRO A 1 88 ? 6.330 -21.205 20.796 1.00 70.50 88 PRO A O 1
ATOM 697 N N . ALA A 1 89 ? 6.872 -20.098 22.676 1.00 71.25 89 ALA A N 1
ATOM 698 C CA . ALA A 1 89 ? 5.522 -20.115 23.216 1.00 71.25 89 ALA A CA 1
ATOM 699 C C . ALA A 1 89 ? 4.608 -19.325 22.258 1.00 71.25 89 ALA A C 1
ATOM 701 O O . ALA A 1 89 ? 5.049 -18.301 21.724 1.00 71.25 89 ALA A O 1
ATOM 702 N N . PRO A 1 90 ? 3.364 -19.772 22.013 1.00 70.38 90 PRO A N 1
ATOM 703 C CA . PRO A 1 90 ? 2.442 -19.041 21.157 1.00 70.38 90 PRO A CA 1
ATOM 704 C C . PRO A 1 90 ? 2.219 -17.639 21.736 1.00 70.38 90 PRO A C 1
ATOM 706 O O . PRO A 1 90 ? 1.582 -17.466 22.776 1.00 70.38 90 PRO A O 1
ATOM 709 N N . ILE A 1 91 ? 2.778 -16.634 21.061 1.00 66.12 91 ILE A N 1
ATOM 710 C CA . ILE A 1 91 ? 2.563 -15.214 21.346 1.00 66.12 91 ILE A CA 1
ATOM 711 C C . ILE A 1 91 ? 1.101 -14.910 21.028 1.00 66.12 91 ILE A C 1
ATOM 713 O O . ILE A 1 91 ? 0.731 -14.649 19.888 1.00 66.12 91 ILE A O 1
ATOM 717 N N . THR A 1 92 ? 0.252 -15.020 22.045 1.00 69.25 92 THR A N 1
ATOM 718 C CA . THR A 1 92 ? -1.175 -14.716 21.940 1.00 69.25 92 THR A CA 1
ATOM 719 C C . THR A 1 92 ? -1.350 -13.227 22.230 1.00 69.25 92 THR A C 1
ATOM 721 O O . THR A 1 92 ? -0.999 -12.765 23.318 1.00 69.25 92 THR A O 1
ATOM 724 N N . SER A 1 93 ? -1.839 -12.450 21.260 1.00 70.75 93 SER A N 1
ATOM 725 C CA . SER A 1 93 ? -2.122 -11.022 21.432 1.00 70.75 93 SER A CA 1
ATOM 726 C C . SER A 1 93 ? -3.233 -10.828 22.465 1.00 70.75 93 SER A C 1
ATOM 728 O O . SER A 1 93 ? -4.362 -11.256 22.261 1.00 70.75 93 SER A O 1
ATOM 730 N N . GLN A 1 94 ? -2.936 -10.167 23.586 1.00 74.94 94 GLN A N 1
ATOM 731 C CA . GLN A 1 94 ? -3.902 -10.015 24.687 1.00 74.94 94 GLN A CA 1
ATOM 732 C C . GLN A 1 94 ? -4.953 -8.910 24.460 1.00 74.94 94 GLN A C 1
ATOM 734 O O . GLN A 1 94 ? -5.886 -8.788 25.249 1.00 74.94 94 GLN A O 1
ATOM 739 N N . ASN A 1 95 ? -4.825 -8.099 23.403 1.00 80.88 95 ASN A N 1
ATOM 740 C CA . ASN A 1 95 ? -5.728 -6.967 23.143 1.00 80.88 95 ASN A CA 1
ATOM 741 C C . ASN A 1 95 ? -6.033 -6.724 21.654 1.00 80.88 95 ASN A C 1
ATOM 743 O O . ASN A 1 95 ? -6.625 -5.711 21.302 1.00 80.88 95 ASN A O 1
ATOM 747 N N . VAL A 1 96 ? -5.626 -7.633 20.767 1.00 79.88 96 VAL A N 1
ATOM 748 C CA . VAL A 1 96 ? -5.847 -7.479 19.325 1.00 79.88 96 VAL A CA 1
ATOM 749 C C . VAL A 1 96 ? -6.503 -8.742 18.805 1.00 79.88 96 VAL A C 1
ATOM 751 O O . VAL A 1 96 ? -5.973 -9.836 19.006 1.00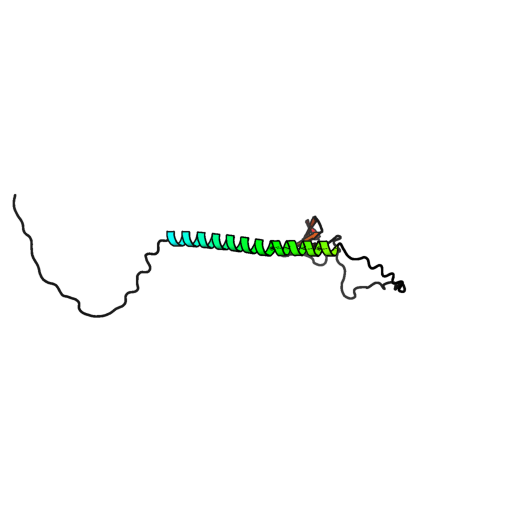 79.88 96 VAL A O 1
ATOM 754 N N . GLU A 1 97 ? -7.646 -8.568 18.150 1.00 83.50 97 GLU A N 1
ATOM 755 C CA . GLU A 1 97 ? -8.353 -9.624 17.440 1.00 83.50 97 GLU A CA 1
ATOM 756 C C . GLU A 1 97 ? -8.035 -9.525 15.949 1.00 83.50 97 GLU A C 1
ATOM 758 O O . GLU A 1 97 ? -8.123 -8.459 15.334 1.00 83.50 97 GLU A O 1
ATOM 763 N N . LEU A 1 98 ? -7.634 -10.650 15.362 1.00 82.50 98 LEU A N 1
ATOM 764 C CA . LEU A 1 98 ? -7.424 -10.739 13.927 1.00 82.50 98 LEU A CA 1
ATOM 765 C C . LEU A 1 98 ? -8.783 -10.864 13.231 1.00 82.50 98 LEU A C 1
ATOM 767 O O . LEU A 1 98 ? -9.353 -11.948 13.177 1.00 82.50 98 LEU A O 1
ATOM 771 N N . ILE A 1 99 ? -9.260 -9.763 12.653 1.00 84.75 99 ILE A N 1
ATOM 772 C CA . ILE A 1 99 ? -10.504 -9.740 11.866 1.00 84.75 99 ILE A CA 1
ATOM 773 C C . ILE A 1 99 ? -10.340 -10.376 10.479 1.00 84.75 99 ILE A C 1
ATOM 775 O O . ILE A 1 99 ? -11.204 -11.115 10.014 1.00 84.75 99 ILE A O 1
ATOM 779 N N . LYS A 1 100 ? -9.230 -10.090 9.785 1.00 81.38 100 LYS A N 1
ATOM 780 C CA . LYS A 1 100 ? -8.972 -10.568 8.423 1.00 81.38 100 LYS A CA 1
ATOM 781 C C . LYS A 1 100 ? -7.499 -10.423 8.071 1.00 81.38 100 LYS A C 1
ATOM 783 O O . LYS A 1 100 ? -6.876 -9.413 8.385 1.00 81.38 100 LYS A O 1
ATOM 788 N N . GLN A 1 101 ? -6.967 -11.408 7.357 1.00 83.69 101 GLN A N 1
ATOM 789 C CA . GLN A 1 101 ? -5.624 -11.364 6.791 1.00 83.69 101 GLN A CA 1
ATOM 790 C C . GLN A 1 101 ? -5.713 -11.372 5.266 1.00 83.69 101 GLN A C 1
ATOM 792 O O . GLN A 1 101 ? -6.281 -12.286 4.671 1.00 83.69 101 GLN A O 1
ATOM 797 N N . MET A 1 102 ? -5.124 -10.359 4.636 1.00 76.94 102 MET A N 1
ATOM 798 C CA . MET A 1 102 ? -4.956 -10.304 3.186 1.00 76.94 102 MET A CA 1
ATOM 799 C C . MET A 1 102 ? -3.561 -10.854 2.884 1.00 76.94 102 MET A C 1
ATOM 801 O O . MET A 1 102 ? -2.558 -10.252 3.260 1.00 76.94 102 MET A O 1
ATOM 805 N N . GLY A 1 103 ? -3.499 -12.059 2.316 1.00 80.56 103 GLY A N 1
ATOM 806 C CA . GLY A 1 103 ? -2.235 -12.739 2.030 1.00 80.56 103 GLY A CA 1
ATOM 807 C C . GLY A 1 103 ? -1.404 -12.023 0.961 1.00 80.56 103 GLY A C 1
ATOM 808 O O . GLY A 1 103 ? -1.949 -11.379 0.067 1.00 80.56 103 GLY A O 1
ATOM 809 N N . GLY A 1 104 ? -0.082 -12.188 1.032 1.00 81.44 104 GLY A N 1
ATOM 810 C CA . GLY A 1 104 ? 0.882 -11.587 0.106 1.00 81.44 104 GLY A CA 1
ATOM 811 C C . GLY A 1 104 ? 1.654 -10.409 0.708 1.00 81.44 104 GLY A C 1
ATOM 812 O O . GLY A 1 104 ? 1.510 -10.081 1.886 1.00 81.44 104 GLY A O 1
ATOM 813 N N . SER A 1 105 ? 2.541 -9.814 -0.088 1.00 80.56 105 SER A N 1
ATOM 814 C CA . SER A 1 105 ? 3.377 -8.690 0.338 1.00 80.56 105 SER A CA 1
ATOM 815 C C . SER A 1 105 ? 2.657 -7.373 0.064 1.00 80.56 105 SER A C 1
ATOM 817 O O . SER A 1 105 ? 2.524 -6.955 -1.086 1.00 80.56 105 SER A O 1
ATOM 819 N N . ALA A 1 106 ? 2.219 -6.704 1.130 1.00 84.12 106 ALA A N 1
ATOM 820 C CA . ALA A 1 106 ? 1.682 -5.352 1.049 1.00 84.12 106 ALA A CA 1
ATOM 821 C C . ALA A 1 106 ? 2.828 -4.350 0.823 1.00 84.12 106 ALA A C 1
ATOM 823 O O . ALA A 1 106 ? 3.611 -4.085 1.733 1.00 84.12 106 ALA A O 1
ATOM 824 N N . PHE A 1 107 ? 2.936 -3.803 -0.389 1.00 85.25 107 PHE A N 1
ATOM 825 C CA . PHE A 1 107 ? 3.964 -2.812 -0.739 1.00 85.25 107 PHE A CA 1
ATOM 826 C C . PHE A 1 107 ? 3.506 -1.379 -0.475 1.00 85.25 107 PHE A C 1
ATOM 828 O O . PHE A 1 107 ? 4.318 -0.521 -0.134 1.00 85.25 107 PHE A O 1
ATOM 835 N N . ALA A 1 108 ? 2.212 -1.112 -0.647 1.00 82.94 108 ALA A N 1
ATOM 836 C CA . ALA A 1 108 ? 1.635 0.210 -0.460 1.00 82.94 108 ALA A CA 1
ATOM 837 C C . ALA A 1 108 ? 0.187 0.109 0.026 1.00 82.94 108 ALA A C 1
ATOM 839 O O . ALA A 1 108 ? -0.562 -0.764 -0.408 1.00 82.94 108 ALA A O 1
ATOM 840 N N . VAL A 1 109 ? -0.202 1.033 0.902 1.00 89.50 109 VAL A N 1
ATOM 841 C CA . VAL A 1 109 ? -1.575 1.204 1.386 1.00 89.50 109 VAL A CA 1
ATOM 842 C C . VAL A 1 109 ? -1.968 2.671 1.298 1.00 89.50 109 VAL A C 1
ATOM 844 O O . VAL A 1 109 ? -1.203 3.548 1.695 1.00 89.50 109 VAL A O 1
ATOM 847 N N . SER A 1 110 ? -3.163 2.944 0.785 1.00 91.44 110 SER A N 1
ATOM 848 C CA . SER A 1 110 ? -3.757 4.280 0.780 1.00 91.44 110 SER A CA 1
ATOM 849 C C . SER A 1 110 ? -5.235 4.183 1.129 1.00 91.44 110 SER A C 1
ATOM 851 O O . SER A 1 110 ? -5.924 3.302 0.628 1.00 91.44 110 SER A O 1
ATOM 853 N N . ALA A 1 111 ? -5.726 5.076 1.984 1.00 91.31 111 ALA A N 1
ATOM 854 C CA . ALA A 1 111 ? -7.129 5.128 2.378 1.00 91.31 111 ALA A CA 1
ATOM 855 C C . ALA A 1 111 ? -7.771 6.419 1.861 1.00 91.31 111 ALA A C 1
ATOM 857 O O . ALA A 1 111 ? -7.199 7.502 1.999 1.00 91.31 111 ALA A O 1
ATOM 858 N N . GLN A 1 112 ? -8.966 6.306 1.286 1.00 90.50 112 GLN A N 1
ATOM 859 C CA . GLN A 1 112 ? -9.790 7.434 0.868 1.00 90.50 112 GLN A CA 1
ATOM 860 C C . GLN A 1 112 ? -11.245 7.181 1.268 1.00 90.50 112 GLN A C 1
ATOM 862 O O . GLN A 1 112 ? -11.922 6.329 0.693 1.00 90.50 112 GLN A O 1
ATOM 867 N N . GLY A 1 113 ? -11.737 7.956 2.236 1.00 90.81 113 GLY A N 1
ATOM 868 C CA . GLY A 1 113 ? -13.081 7.762 2.781 1.00 90.81 113 GLY A CA 1
ATOM 869 C C . GLY A 1 113 ? -13.208 6.373 3.404 1.00 90.81 113 GLY A C 1
ATOM 870 O O . GLY A 1 113 ? -12.424 6.025 4.284 1.00 90.81 113 GLY A O 1
ATOM 871 N N . ASN A 1 114 ? -14.162 5.584 2.914 1.00 93.12 114 ASN A N 1
ATOM 872 C CA . ASN A 1 114 ? -14.381 4.205 3.347 1.00 93.12 114 ASN A CA 1
ATOM 873 C C . ASN A 1 114 ? -13.594 3.167 2.537 1.00 93.12 114 ASN A C 1
ATOM 875 O O . ASN A 1 114 ? -13.633 1.992 2.880 1.00 93.12 114 ASN A O 1
ATOM 879 N N . ASN A 1 115 ? -12.848 3.577 1.509 1.00 91.94 115 ASN A N 1
ATOM 880 C CA . ASN A 1 115 ? -12.128 2.648 0.646 1.00 91.94 115 ASN A CA 1
ATOM 881 C C . ASN A 1 115 ? -10.634 2.635 0.971 1.00 91.94 115 ASN A C 1
ATOM 883 O O . ASN A 1 115 ? -10.000 3.682 1.116 1.00 91.94 115 ASN A O 1
ATOM 887 N N . VAL A 1 116 ? -10.053 1.441 1.022 1.00 92.12 116 VAL A N 1
ATOM 888 C CA . VAL A 1 116 ? -8.621 1.208 1.196 1.00 92.12 116 VAL A CA 1
ATOM 889 C C . VAL A 1 116 ? -8.066 0.507 -0.034 1.00 92.12 116 VAL A C 1
ATOM 891 O O . VAL A 1 116 ? -8.526 -0.556 -0.431 1.00 92.12 116 VAL A O 1
ATOM 894 N N . TYR A 1 117 ? -7.041 1.105 -0.622 1.00 91.25 117 TYR A N 1
ATOM 895 C CA . TYR A 1 117 ? -6.287 0.584 -1.750 1.00 91.25 117 TYR A CA 1
ATOM 896 C C . TYR A 1 117 ? -5.017 -0.083 -1.225 1.00 91.25 117 TYR A C 1
ATOM 898 O O . TYR A 1 117 ? -4.176 0.573 -0.607 1.00 91.25 117 TYR A O 1
ATOM 906 N N . LEU A 1 118 ? -4.879 -1.380 -1.472 1.00 90.94 118 LEU A N 1
ATOM 907 C CA . LEU A 1 118 ? -3.765 -2.219 -1.049 1.00 90.94 118 LEU A CA 1
ATOM 908 C C . LEU A 1 118 ? -3.003 -2.713 -2.285 1.00 90.94 118 LEU A C 1
ATOM 910 O O . LEU A 1 118 ? -3.530 -3.475 -3.090 1.00 90.94 118 LEU A O 1
ATOM 914 N N . GLY A 1 119 ? -1.745 -2.307 -2.428 1.00 89.25 119 GLY A N 1
ATOM 915 C CA . GLY A 1 119 ? -0.833 -2.852 -3.431 1.00 89.25 119 GLY A CA 1
ATOM 916 C C . GLY A 1 119 ? -0.240 -4.174 -2.951 1.00 89.25 119 GLY A C 1
ATOM 917 O O . GLY A 1 119 ? 0.710 -4.168 -2.167 1.00 89.25 119 GLY A O 1
ATOM 918 N N . ASN A 1 120 ? -0.796 -5.292 -3.415 1.00 89.00 120 ASN A N 1
ATOM 919 C CA . ASN A 1 120 ? -0.327 -6.643 -3.122 1.00 89.00 120 ASN A CA 1
ATOM 920 C C . ASN A 1 120 ? 0.486 -7.195 -4.304 1.00 89.00 120 ASN A C 1
ATOM 922 O O . ASN A 1 120 ? -0.055 -7.777 -5.248 1.00 89.00 120 ASN A O 1
ATOM 926 N N . GLY A 1 121 ? 1.801 -6.980 -4.276 1.00 85.06 121 GLY A N 1
ATOM 927 C CA . GLY A 1 121 ? 2.693 -7.285 -5.399 1.00 85.06 121 GLY A CA 1
ATOM 928 C C . GLY A 1 121 ? 2.233 -6.634 -6.710 1.00 85.06 121 GLY A C 1
ATOM 929 O O . GLY A 1 121 ? 2.132 -5.409 -6.764 1.00 85.06 121 GLY A O 1
ATOM 930 N N . PRO A 1 122 ? 1.968 -7.418 -7.772 1.00 83.75 122 PRO A N 1
ATOM 931 C CA . PRO A 1 122 ? 1.481 -6.891 -9.046 1.00 83.75 122 PRO A CA 1
ATOM 932 C C . PRO A 1 122 ? -0.024 -6.572 -9.047 1.00 83.75 122 PRO A C 1
ATOM 934 O O . PRO A 1 122 ? -0.526 -6.053 -10.040 1.00 83.75 122 PRO A O 1
ATOM 937 N N . SER A 1 123 ? -0.757 -6.913 -7.982 1.00 84.81 123 SER A N 1
ATOM 938 C CA . SER A 1 123 ? -2.209 -6.736 -7.901 1.00 84.81 123 SER A CA 1
ATOM 939 C C . SER A 1 123 ? -2.571 -5.545 -7.023 1.00 84.81 123 SER A C 1
ATOM 941 O O . SER A 1 123 ? -1.997 -5.349 -5.952 1.00 84.81 123 SER A O 1
ATOM 943 N N . LEU A 1 124 ? -3.558 -4.765 -7.456 1.00 88.25 124 LEU A N 1
ATOM 944 C CA . LEU A 1 124 ? -4.184 -3.735 -6.637 1.00 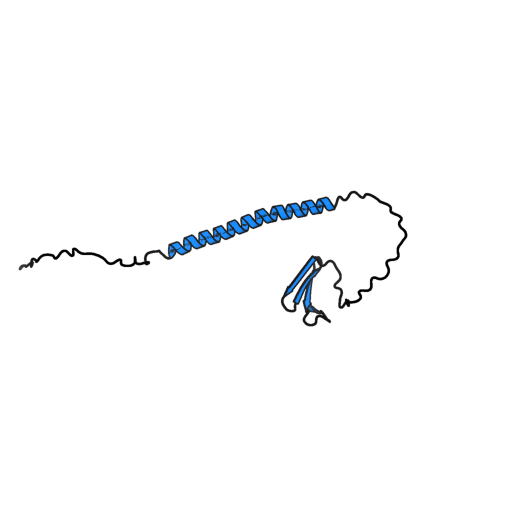88.25 124 LEU A CA 1
ATOM 945 C C . LEU A 1 124 ? -5.489 -4.297 -6.088 1.00 88.25 124 LEU A C 1
ATOM 947 O O . LEU A 1 124 ? -6.337 -4.710 -6.867 1.00 88.25 124 LEU A O 1
ATOM 951 N N . ILE A 1 125 ? -5.631 -4.300 -4.768 1.00 89.06 125 ILE A N 1
ATOM 952 C CA . ILE A 1 125 ? -6.840 -4.742 -4.085 1.00 89.06 125 ILE A CA 1
ATOM 953 C C . ILE A 1 125 ? -7.546 -3.519 -3.510 1.00 89.06 125 ILE A C 1
ATOM 955 O O . ILE A 1 125 ? -6.918 -2.697 -2.842 1.00 89.06 125 ILE A O 1
ATOM 959 N N . VAL A 1 126 ? -8.848 -3.403 -3.746 1.00 90.81 126 VAL A N 1
ATOM 960 C CA . VAL A 1 126 ? -9.690 -2.353 -3.173 1.00 90.81 126 VAL A CA 1
ATOM 961 C C . VAL A 1 126 ? -10.593 -2.975 -2.117 1.00 90.81 126 VAL A C 1
ATOM 963 O O . VAL A 1 126 ? -11.356 -3.900 -2.395 1.00 90.81 126 VAL A O 1
ATOM 966 N N . LEU A 1 127 ? -10.498 -2.469 -0.893 1.00 91.31 127 LEU A N 1
ATOM 967 C CA . LEU A 1 127 ? -11.313 -2.888 0.236 1.00 91.31 127 LEU A CA 1
ATOM 968 C C . LEU A 1 127 ? -12.286 -1.775 0.612 1.00 91.31 127 LEU A C 1
ATOM 970 O O . LEU A 1 127 ? -11.867 -0.638 0.803 1.00 91.31 127 LEU A O 1
ATOM 974 N N . ASP A 1 128 ? -13.556 -2.120 0.772 1.00 91.44 128 ASP A N 1
ATOM 975 C CA . ASP A 1 128 ? -14.523 -1.313 1.504 1.00 91.44 128 ASP A CA 1
ATOM 976 C C . ASP A 1 128 ? -14.394 -1.628 3.000 1.00 91.44 128 ASP A C 1
ATOM 978 O O . ASP A 1 128 ? -14.482 -2.782 3.429 1.00 91.44 128 ASP A O 1
ATOM 982 N N . VAL A 1 129 ? -14.139 -0.585 3.782 1.00 91.19 129 VAL A N 1
ATOM 983 C CA . VAL A 1 129 ? -13.919 -0.608 5.231 1.00 91.19 129 VAL A CA 1
ATOM 984 C C . VAL A 1 129 ? -15.015 0.187 5.950 1.00 91.19 129 VAL A C 1
ATOM 986 O O . VAL A 1 129 ? -14.799 0.730 7.032 1.00 91.19 129 VAL A O 1
ATOM 989 N N . SER A 1 130 ? -16.202 0.283 5.339 1.00 91.62 130 SER A N 1
ATOM 990 C CA . SER A 1 130 ? -17.400 0.864 5.958 1.00 91.62 130 SER A CA 1
ATOM 991 C C . SER A 1 130 ? -17.770 0.191 7.277 1.00 91.62 130 SER A C 1
ATOM 993 O O . SER A 1 130 ? -18.135 0.886 8.224 1.00 91.62 130 SER A O 1
ATOM 995 N N . ASP A 1 131 ? -17.610 -1.132 7.362 1.00 89.25 131 ASP A N 1
ATOM 996 C CA . ASP A 1 131 ? -17.627 -1.871 8.622 1.00 89.25 131 ASP A CA 1
ATOM 997 C C . ASP A 1 131 ? -16.201 -2.355 8.950 1.00 89.25 131 ASP A C 1
ATOM 999 O O . ASP A 1 131 ? -15.691 -3.261 8.283 1.00 89.25 131 ASP A O 1
ATOM 1003 N N . PRO A 1 132 ? -15.530 -1.783 9.968 1.00 81.06 132 PRO A N 1
ATOM 1004 C CA . PRO A 1 132 ? -14.180 -2.191 10.333 1.00 81.06 132 PRO A CA 1
ATOM 1005 C C . PRO A 1 132 ? -14.115 -3.628 10.866 1.00 81.06 132 PRO A C 1
ATOM 1007 O O . PRO A 1 132 ? -13.037 -4.214 10.832 1.00 81.06 132 PRO A O 1
ATOM 1010 N N . ALA A 1 133 ? -15.225 -4.215 11.330 1.00 86.12 133 ALA A N 1
ATOM 1011 C CA . ALA A 1 133 ? -15.261 -5.619 11.734 1.00 86.12 133 ALA A CA 1
ATOM 1012 C C . ALA A 1 133 ? -15.357 -6.568 10.526 1.00 86.12 133 ALA A C 1
ATOM 1014 O O . ALA A 1 133 ? -14.951 -7.727 10.623 1.00 86.12 133 ALA A O 1
ATOM 1015 N N . GLN A 1 134 ? -15.864 -6.088 9.384 1.00 86.06 134 GLN A N 1
ATOM 1016 C CA . GLN A 1 134 ? -16.075 -6.887 8.174 1.00 86.06 134 GLN A CA 1
ATOM 1017 C C . GLN A 1 134 ? -15.625 -6.156 6.899 1.00 86.06 134 GLN A C 1
ATOM 1019 O O . GLN A 1 134 ? -16.450 -5.784 6.064 1.00 86.06 134 GLN A O 1
ATOM 1024 N N . PRO A 1 135 ? -14.308 -5.992 6.684 1.00 83.06 135 PRO A N 1
ATOM 1025 C CA . PRO A 1 135 ? -13.801 -5.398 5.454 1.00 83.06 135 PRO A CA 1
ATOM 1026 C C . PRO A 1 135 ? -14.098 -6.288 4.234 1.00 83.06 135 PRO A C 1
ATOM 1028 O O . PRO A 1 135 ? -13.693 -7.462 4.169 1.00 83.06 135 PRO A O 1
ATOM 1031 N N . VAL A 1 136 ? -14.763 -5.717 3.228 1.00 88.62 136 VAL A N 1
ATOM 1032 C CA . VAL A 1 136 ? -15.178 -6.406 1.996 1.00 88.62 136 VAL A CA 1
ATOM 1033 C C . VAL A 1 136 ? -14.231 -6.040 0.861 1.00 88.62 136 VAL A C 1
ATOM 1035 O O . VAL A 1 136 ? -13.956 -4.871 0.625 1.00 88.62 136 VAL A O 1
ATOM 1038 N N . GLN A 1 137 ? -13.721 -7.035 0.137 1.00 88.44 137 GLN A N 1
ATOM 1039 C CA . GLN A 1 137 ? -12.957 -6.765 -1.079 1.00 88.44 137 GLN A CA 1
ATOM 1040 C C . GLN A 1 137 ? -13.933 -6.478 -2.221 1.00 88.44 137 GLN A C 1
ATOM 1042 O O . GLN A 1 137 ? -14.780 -7.315 -2.524 1.00 88.44 137 GLN A O 1
ATOM 1047 N N . ILE A 1 138 ? -13.796 -5.311 -2.843 1.00 88.56 138 ILE A N 1
ATOM 1048 C CA . ILE A 1 138 ? -14.647 -4.860 -3.951 1.00 88.56 138 ILE A CA 1
ATOM 1049 C C . ILE A 1 138 ? -13.910 -4.837 -5.298 1.00 88.56 138 ILE A C 1
ATOM 1051 O O . ILE A 1 138 ? -14.562 -4.703 -6.332 1.00 88.56 138 ILE A O 1
ATOM 1055 N N . GLY A 1 139 ? -12.578 -4.990 -5.300 1.00 75.12 139 GLY A N 1
ATOM 1056 C CA . GLY A 1 139 ? -11.743 -5.005 -6.507 1.00 75.12 139 GLY A CA 1
ATOM 1057 C C . GLY A 1 139 ? -10.366 -5.596 -6.284 1.00 75.12 139 GLY A C 1
ATOM 1058 O O . GLY A 1 139 ? -9.903 -5.596 -5.119 1.00 75.12 139 GLY A O 1
#

Secondary structure (DSSP, 8-state):
--------------------PPPP------HHHHHHHHHHHHHHHHHHHHHHHHHHHHHHHHHHHHHHHHHT---------------------SS--------S-EEEEEEETTEEEEEETTEEEEEE-SSTTSPEE--

Radius of gyration: 40.13 Å; chains: 1; bounding box: 47×115×79 Å

Sequence (139 aa):
MIWSPMRVRPLSPKPSATARATPIPCKAFPDWLINKLDINRRCLTMRVRFWYSLIFLIPIFILTIILMMISLMSPTAGATTTGPTVTPAPITSQNVELIKQMGGSAFAVSAQGNNVYLGNGPSLIVLDVSDPAQPVQIG